Protein AF-S8DX26-F1 (afdb_monomer)

Organism: NCBI:txid192259

Foldseek 3Di:
DQQDDADFLFDCQVVADPLQFDADPPPRGGPDGHQPCRRPVDCQQQCDDQSVDLVNNDDDPQLVSVCVRGVLDHSGDNDDCSVDDDDDPDDDDDDDND

Secondary structure (DSSP, 8-state):
---------S-TTTT--GGGEEE-TTT--EEEE--HHHHH--HHHHT-GGG-STTTS---HHHHHHHHH-TTS--STT--GGG----SS------S--

Solvent-accessible surface area (back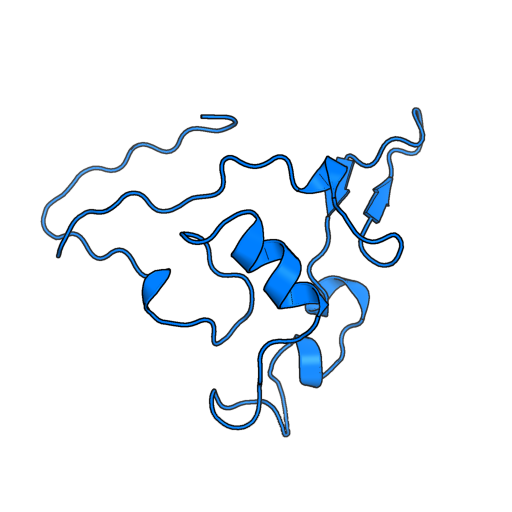bone atoms only — not comparable to full-atom values): 6003 Å² total; per-residue (Å²): 90,82,61,53,85,66,50,66,77,56,70,56,44,85,72,40,55,78,88,27,50,39,61,40,91,87,77,64,43,59,76,38,54,50,52,62,27,80,59,64,72,38,43,69,54,56,37,34,79,89,16,60,43,64,86,56,27,62,89,46,79,63,31,48,52,46,28,71,59,16,64,34,31,77,42,50,93,64,50,66,70,79,32,61,62,45,64,62,97,77,87,89,85,88,71,81,90,107

Radius of gyration: 15.31 Å; Cα contacts (8 Å, |Δi|>4): 133; chains: 1; bounding box: 35×26×42 Å

Nearest PDB structures (foldseek):
  3zs3-assembly1_A  TM=9.772E-01  e=5.977E-10  Malus domestica
  2ahn-assembly1_A  TM=9.778E-01  e=4.230E-09  Prunus avium
  3x3s-assembly1_A  TM=8.532E-01  e=7.615E-07  Thaumatococcus daniellii
  4bct-assembly1_A  TM=8.766E-01  e=9.127E-06  Actinidia deliciosa
  1z3q-assembly1_A  TM=8.556E-01  e=8.466E-06  Musa acuminata

Sequence (98 aa):
GKCRSAGCVSDLNAMCPVGLQVRSRETNRVVACRSACSAFNSPRYCCTGPYATPQSCRPTAYSRIFKAACPRAYSYAYDDPTSIATCTNASYLLTFCP

pLDDT: mean 93.22, std 5.51, range [68.31, 97.75]

Mean predicted aligned error: 3.75 Å

InterPro domains:
  IPR001938 Thaumatin family [PF00314] (3-98)
  IPR001938 Thaumatin family [PIRSF002703] (1-98)
  IPR001938 Thaumatin family [PS51367] (1-98)
  IPR001938 Thaumatin family [PTHR31048] (2-98)
  IPR001938 Thaumatin family [SM00205] (1-98)
  IPR037176 Osmotin/thaumatin-like superfamily [G3DSA:2.60.110.10] (1-98)
  IPR037176 Osmotin/thaumatin-like superfamily [SSF49870] (1-98)

Structure (mmCIF, N/CA/C/O backbone):
data_AF-S8DX26-F1
#
_entry.id   AF-S8DX26-F1
#
loop_
_atom_site.group_PDB
_atom_site.id
_atom_site.type_symbol
_atom_site.label_atom_id
_atom_site.label_alt_id
_atom_site.label_comp_id
_atom_site.label_asym_id
_atom_site.label_entity_id
_atom_site.label_seq_id
_atom_site.pdbx_PDB_ins_code
_atom_site.Cartn_x
_atom_site.Cartn_y
_atom_site.Cartn_z
_atom_site.occupancy
_atom_site.B_iso_or_equiv
_atom_site.auth_seq_id
_atom_site.auth_comp_id
_atom_site.auth_asym_id
_atom_site.auth_atom_id
_atom_site.pdbx_PDB_model_num
ATOM 1 N N . GLY A 1 1 ? 4.537 3.298 -22.943 1.00 79.81 1 GLY A N 1
ATOM 2 C CA . GLY A 1 1 ? 4.041 2.295 -21.968 1.00 79.81 1 GLY A CA 1
ATOM 3 C C . GLY A 1 1 ? 2.595 1.922 -22.271 1.00 79.81 1 GLY A C 1
ATOM 4 O O . GLY A 1 1 ? 2.060 2.435 -23.242 1.00 79.81 1 GLY A O 1
ATOM 5 N N . LYS A 1 2 ? 1.958 1.039 -21.484 1.00 84.06 2 LYS A N 1
ATOM 6 C CA . LYS A 1 2 ? 0.564 0.579 -21.717 1.00 84.06 2 LYS A CA 1
ATOM 7 C C . LYS A 1 2 ? -0.520 1.539 -21.197 1.00 84.06 2 LYS A C 1
ATOM 9 O O . LYS A 1 2 ? -1.694 1.253 -21.395 1.00 84.06 2 LYS A O 1
ATOM 14 N N . CYS A 1 3 ? -0.143 2.618 -20.501 1.00 89.06 3 CYS A N 1
ATOM 15 C CA . CYS A 1 3 ? -1.038 3.699 -20.058 1.00 89.06 3 CYS A CA 1
ATOM 16 C C . CYS A 1 3 ? -2.300 3.224 -19.314 1.00 89.06 3 CYS A C 1
ATOM 18 O O . CYS A 1 3 ? -3.375 3.804 -19.431 1.00 89.06 3 CYS A O 1
ATOM 20 N N . ARG A 1 4 ? -2.176 2.142 -18.538 1.00 89.00 4 ARG A N 1
ATOM 21 C CA . ARG A 1 4 ? -3.258 1.653 -17.679 1.00 89.00 4 ARG A CA 1
ATOM 22 C C . ARG A 1 4 ? -3.468 2.646 -16.536 1.00 89.00 4 ARG A C 1
ATOM 24 O O . ARG A 1 4 ? -2.496 3.136 -15.980 1.00 89.00 4 ARG A O 1
ATOM 31 N N . SER A 1 5 ? -4.710 2.886 -16.123 1.00 88.50 5 SER A N 1
ATOM 32 C CA . SER A 1 5 ? -4.961 3.599 -14.863 1.00 88.50 5 SER A CA 1
ATOM 33 C 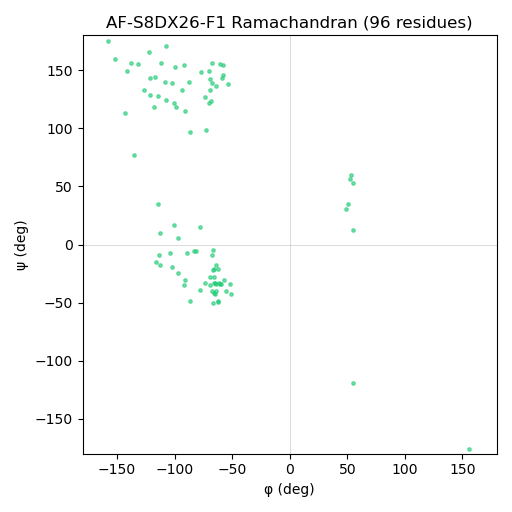C . SER A 1 5 ? -4.328 2.879 -13.656 1.00 88.50 5 SER A C 1
ATOM 35 O O . SER A 1 5 ? -4.237 1.648 -13.607 1.00 88.50 5 SER A O 1
ATOM 37 N N . ALA A 1 6 ? -3.867 3.647 -12.683 1.00 89.88 6 ALA A N 1
ATOM 38 C CA . ALA A 1 6 ? -3.435 3.149 -11.385 1.00 89.88 6 ALA A CA 1
ATOM 39 C C . ALA A 1 6 ? -4.359 3.761 -10.336 1.00 89.88 6 ALA A C 1
ATOM 41 O O . ALA A 1 6 ? -4.809 4.894 -10.503 1.00 89.88 6 ALA A O 1
ATOM 42 N N . GLY A 1 7 ? -4.680 3.009 -9.288 1.00 89.69 7 GLY A N 1
ATOM 43 C CA . GLY A 1 7 ? -5.574 3.514 -8.256 1.00 89.69 7 GLY A CA 1
ATOM 44 C C . GLY A 1 7 ? -6.300 2.435 -7.474 1.00 89.69 7 GLY A C 1
ATOM 45 O O . GLY A 1 7 ? -6.073 1.234 -7.644 1.00 89.69 7 GLY A O 1
ATOM 46 N N . CYS A 1 8 ? -7.175 2.914 -6.599 1.00 93.00 8 CYS A N 1
ATOM 47 C CA . CYS A 1 8 ? -7.907 2.144 -5.611 1.00 93.00 8 CYS A CA 1
ATOM 48 C C . CYS A 1 8 ? -9.312 2.744 -5.501 1.00 93.00 8 CYS A C 1
ATOM 50 O O . CYS A 1 8 ? -9.447 3.898 -5.109 1.00 93.00 8 CYS A O 1
ATOM 52 N N . VAL A 1 9 ? -10.325 1.987 -5.925 1.00 93.25 9 VAL A N 1
ATOM 53 C CA . VAL A 1 9 ? -11.738 2.422 -5.925 1.00 93.25 9 VAL A CA 1
ATOM 54 C C . VAL A 1 9 ? -12.471 1.898 -4.686 1.00 93.25 9 VAL A C 1
ATOM 56 O O . VAL A 1 9 ? -13.451 2.475 -4.235 1.00 93.25 9 VAL A O 1
ATOM 59 N N . SER A 1 10 ? -11.979 0.800 -4.111 1.00 93.69 10 SER A N 1
ATOM 60 C CA . SER A 1 10 ? -12.574 0.159 -2.942 1.00 93.69 10 SER A CA 1
ATOM 61 C C . SER A 1 10 ? -12.444 1.025 -1.690 1.00 93.69 10 SER A C 1
ATOM 63 O O . SER A 1 10 ? -11.372 1.567 -1.412 1.00 93.69 10 SER A O 1
ATOM 65 N N . ASP A 1 11 ? -13.502 1.073 -0.880 1.00 94.94 11 ASP A N 1
ATOM 66 C CA . ASP A 1 11 ? -13.443 1.675 0.451 1.00 94.94 11 ASP A CA 1
ATOM 67 C C . ASP A 1 11 ? -12.658 0.770 1.416 1.00 94.94 11 ASP A C 1
ATOM 69 O O . ASP A 1 11 ? -13.171 -0.198 1.986 1.00 94.94 11 ASP A O 1
ATOM 73 N N . LEU A 1 12 ? -11.382 1.101 1.606 1.00 95.19 12 LEU A N 1
ATOM 74 C CA . LEU A 1 12 ? -10.491 0.385 2.516 1.00 95.19 12 LEU A CA 1
ATOM 75 C C . LEU A 1 12 ? -10.895 0.534 3.989 1.00 95.19 12 LEU A C 1
ATOM 77 O O . LEU A 1 12 ? -10.517 -0.314 4.800 1.00 95.19 12 LEU A O 1
ATOM 81 N N . ASN A 1 13 ? -11.660 1.568 4.358 1.00 95.81 13 ASN A N 1
ATOM 82 C CA . ASN A 1 13 ? -12.077 1.777 5.745 1.00 95.81 13 ASN A CA 1
ATOM 83 C C . ASN A 1 13 ? -13.082 0.710 6.192 1.00 95.81 13 ASN A C 1
ATOM 85 O O . ASN A 1 13 ? -13.013 0.254 7.335 1.00 95.81 13 ASN A O 1
ATOM 89 N N . ALA A 1 14 ? -13.953 0.259 5.284 1.00 94.12 14 ALA A N 1
ATOM 90 C CA . ALA A 1 14 ? -14.966 -0.761 5.556 1.00 94.12 14 ALA A CA 1
ATOM 91 C C . ALA A 1 14 ? -14.373 -2.147 5.874 1.00 94.12 14 ALA A C 1
ATOM 93 O O . ALA A 1 14 ? -14.969 -2.920 6.621 1.00 94.12 14 ALA A O 1
ATOM 94 N N . MET A 1 15 ? -13.188 -2.457 5.342 1.00 93.12 15 MET A N 1
ATOM 95 C CA . MET A 1 15 ? -12.505 -3.749 5.523 1.00 93.12 15 MET A CA 1
ATOM 96 C C . MET A 1 15 ? -11.212 -3.653 6.340 1.00 93.12 15 MET A C 1
ATOM 98 O O . MET A 1 15 ? -10.433 -4.606 6.402 1.00 93.12 15 MET A O 1
ATOM 102 N N . CYS A 1 16 ? -10.961 -2.501 6.962 1.00 96.50 16 CYS A N 1
ATOM 103 C CA . CYS A 1 16 ? -9.722 -2.258 7.678 1.00 96.50 16 CYS A CA 1
ATOM 104 C C . CYS A 1 16 ? -9.622 -3.138 8.939 1.00 96.50 16 CYS A C 1
ATOM 106 O O . CYS A 1 16 ? -10.487 -3.040 9.816 1.00 96.50 16 CYS A O 1
ATOM 108 N N . PRO A 1 17 ? -8.563 -3.952 9.104 1.00 96.00 17 PRO A N 1
ATOM 109 C CA . PRO A 1 17 ? -8.334 -4.713 10.331 1.00 96.00 17 PRO A CA 1
ATOM 110 C C . PRO A 1 17 ? -8.218 -3.805 11.556 1.00 96.00 17 PRO A C 1
ATOM 112 O O . PRO A 1 17 ? -7.599 -2.748 11.478 1.00 96.00 17 PRO A O 1
ATOM 115 N N . VAL A 1 18 ? -8.734 -4.244 12.710 1.00 95.19 18 VAL A N 1
ATOM 116 C CA . VAL A 1 18 ? -8.791 -3.435 13.948 1.00 95.19 18 VAL A CA 1
ATOM 117 C C . VAL A 1 18 ? -7.441 -2.813 14.319 1.00 95.19 18 VAL A C 1
ATOM 119 O O . VAL A 1 18 ? -7.386 -1.627 14.626 1.00 95.19 18 VAL A O 1
ATOM 122 N N . GLY A 1 19 ? -6.341 -3.565 14.211 1.00 94.25 19 GLY A N 1
ATOM 123 C CA . GLY A 1 19 ? -4.992 -3.065 14.518 1.00 94.25 19 GLY A CA 1
ATOM 124 C C . GLY A 1 19 ? -4.454 -1.985 13.567 1.00 94.25 19 GLY A C 1
ATOM 125 O O . GLY A 1 19 ? -3.405 -1.410 13.839 1.00 94.25 19 GLY A O 1
ATOM 126 N N . LEU A 1 20 ? -5.146 -1.709 12.457 1.00 97.56 20 LEU A N 1
ATOM 127 C CA . LEU A 1 20 ? -4.762 -0.727 11.439 1.00 97.56 20 LEU A CA 1
ATOM 128 C C . LEU A 1 20 ? -5.723 0.468 11.361 1.00 97.56 20 LEU A C 1
ATOM 130 O O . LEU A 1 20 ? -5.440 1.440 10.659 1.00 97.56 20 LEU A O 1
ATOM 134 N N . GLN A 1 21 ? -6.858 0.411 12.057 1.00 97.75 21 GLN A N 1
ATOM 135 C CA . GLN A 1 21 ? -7.895 1.433 11.967 1.00 97.75 21 GLN A CA 1
ATOM 136 C C . GLN A 1 21 ? -7.441 2.755 12.589 1.00 97.75 21 GLN A C 1
ATOM 138 O O . GLN A 1 21 ? -6.969 2.807 13.724 1.00 97.75 21 GLN A O 1
ATOM 143 N N . VAL A 1 22 ? -7.676 3.847 11.868 1.00 97.69 22 VAL A N 1
ATOM 144 C CA . VAL A 1 22 ? -7.670 5.201 12.423 1.00 97.69 22 VAL A CA 1
ATOM 145 C C . VAL A 1 22 ? -9.119 5.604 12.638 1.00 97.69 22 VAL A C 1
ATOM 147 O O . VAL A 1 22 ? -9.907 5.599 11.691 1.00 97.69 22 VAL A O 1
ATOM 150 N N . ARG A 1 23 ? -9.483 5.940 13.877 1.00 97.12 23 ARG A N 1
ATOM 151 C CA . ARG A 1 23 ? -10.859 6.291 14.243 1.00 97.12 23 ARG A CA 1
ATOM 152 C C . ARG A 1 23 ? -11.006 7.778 14.535 1.00 97.12 23 ARG A C 1
ATOM 154 O O . ARG A 1 23 ? -10.141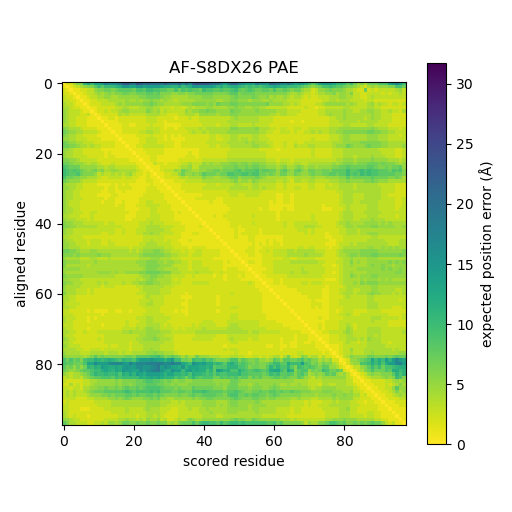 8.381 15.168 1.00 97.12 23 ARG A O 1
ATOM 161 N N . SER A 1 24 ? -12.115 8.351 14.075 1.00 96.62 24 SER A N 1
ATOM 162 C CA . SER A 1 24 ? -12.530 9.707 14.441 1.00 96.62 24 SER A CA 1
ATOM 163 C C . SER A 1 24 ? -12.826 9.771 15.938 1.00 96.62 24 SER A C 1
ATOM 165 O O . SER A 1 24 ? -13.493 8.888 16.474 1.00 96.62 24 SER A O 1
ATOM 167 N N . ARG A 1 25 ? -12.368 10.835 16.605 1.0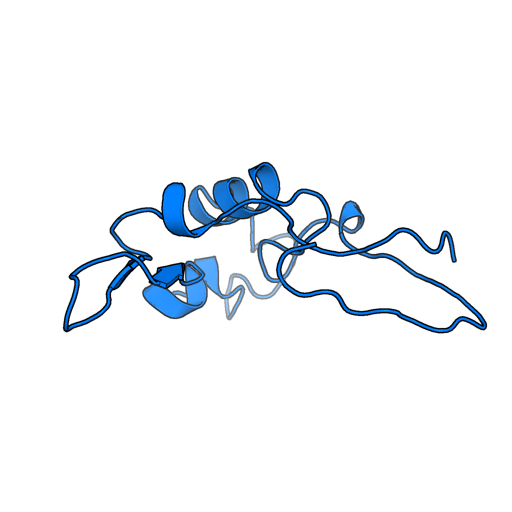0 95.31 25 ARG A N 1
ATOM 168 C CA . ARG A 1 25 ? -12.652 11.066 18.029 1.00 95.31 25 ARG A CA 1
ATOM 169 C C . ARG A 1 25 ? -14.122 11.400 18.290 1.00 95.31 25 ARG A C 1
ATOM 171 O O . ARG A 1 25 ? -14.617 11.108 19.367 1.00 95.31 25 ARG A O 1
ATOM 178 N N . GLU A 1 26 ? -14.804 11.987 17.311 1.00 96.31 26 GLU A N 1
ATOM 179 C CA . GLU A 1 26 ? -16.181 12.474 17.451 1.00 96.31 26 GLU A CA 1
ATOM 180 C C . GLU A 1 26 ? -17.208 11.375 17.178 1.00 96.31 26 GLU A C 1
ATOM 182 O O . GLU A 1 26 ? -18.138 11.170 17.949 1.00 96.31 26 GLU A O 1
ATOM 187 N N . THR A 1 27 ? -17.038 10.645 16.072 1.00 95.44 27 THR 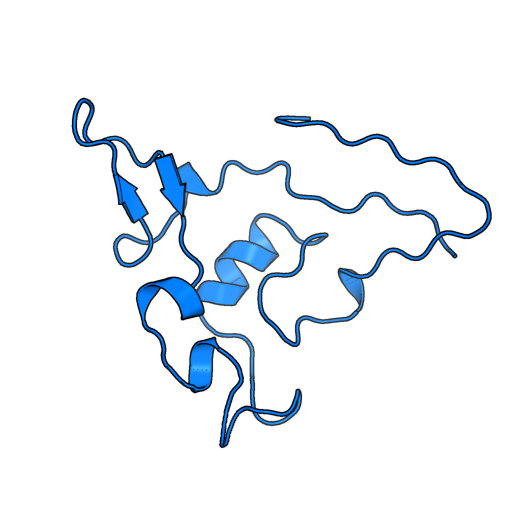A N 1
ATOM 188 C CA . THR A 1 27 ? -18.033 9.662 15.601 1.00 95.44 27 THR A CA 1
ATOM 189 C C . THR A 1 27 ? -17.637 8.218 15.885 1.00 95.44 27 THR A C 1
ATOM 191 O O . THR A 1 27 ? -18.407 7.301 15.601 1.00 95.44 27 THR A O 1
ATOM 194 N N . ASN A 1 28 ? -16.411 7.993 16.374 1.00 93.94 28 ASN A N 1
ATOM 195 C CA . ASN A 1 28 ? -15.785 6.678 16.524 1.00 93.94 28 ASN A CA 1
ATOM 196 C C . ASN A 1 28 ? -15.737 5.841 15.224 1.00 93.94 28 ASN A C 1
ATOM 198 O O . ASN A 1 28 ? -15.439 4.645 15.258 1.00 93.94 28 ASN A O 1
ATOM 202 N N . ARG A 1 29 ? -16.015 6.440 14.057 1.00 96.50 29 ARG A N 1
ATOM 203 C CA . ARG A 1 29 ? -15.960 5.766 12.751 1.00 96.50 29 ARG A CA 1
ATOM 204 C C . ARG A 1 29 ? -14.519 5.611 12.282 1.00 96.50 29 ARG A C 1
ATOM 206 O O . ARG A 1 29 ? -13.675 6.456 12.579 1.00 96.50 29 ARG A O 1
ATOM 213 N N . VAL A 1 30 ? -14.246 4.543 11.533 1.00 97.44 30 VAL A N 1
ATOM 214 C CA . VAL A 1 30 ? -12.960 4.361 10.846 1.00 97.44 30 VAL A CA 1
ATOM 215 C C . VAL A 1 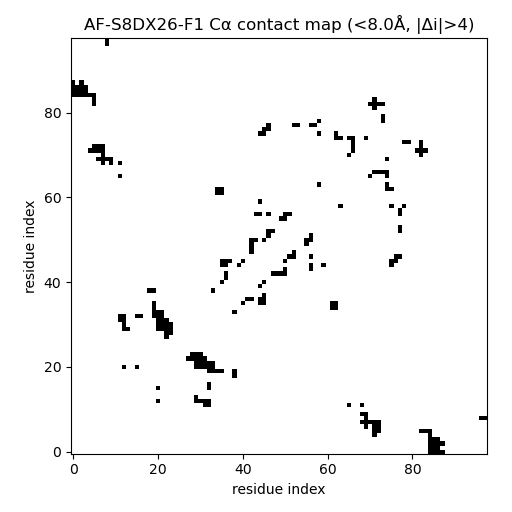30 ? -12.885 5.375 9.707 1.00 97.44 30 VAL A C 1
ATOM 217 O O . VAL A 1 30 ? -13.761 5.395 8.849 1.00 97.44 30 VAL A O 1
ATOM 220 N N . VAL A 1 31 ? -11.864 6.227 9.724 1.00 97.12 31 VAL A N 1
ATOM 221 C CA . VAL A 1 31 ? -11.661 7.301 8.734 1.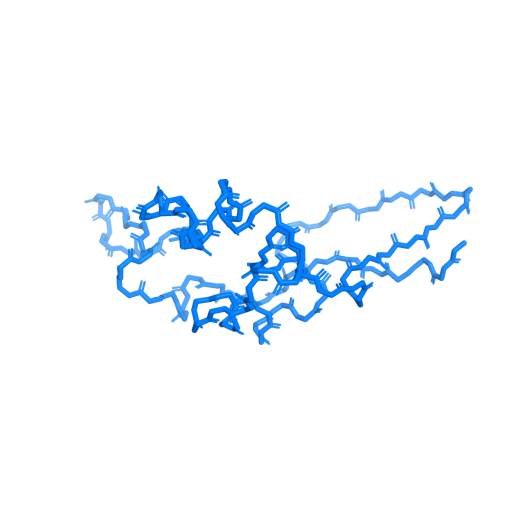00 97.12 31 VAL A CA 1
ATOM 222 C C . VAL A 1 31 ? -10.431 7.079 7.857 1.00 97.12 31 VAL A C 1
ATOM 224 O O . VAL A 1 31 ? -10.318 7.684 6.796 1.00 97.12 31 VAL A O 1
ATOM 227 N N . ALA A 1 32 ? -9.516 6.209 8.284 1.00 96.50 32 ALA A N 1
ATOM 228 C CA . ALA A 1 32 ? -8.390 5.759 7.479 1.00 96.50 32 ALA A CA 1
ATOM 229 C C . ALA A 1 32 ? -7.954 4.351 7.907 1.00 96.50 32 ALA A C 1
ATOM 231 O O . ALA A 1 32 ? -8.190 3.928 9.045 1.00 96.50 32 ALA A O 1
ATOM 232 N N . CYS A 1 33 ? -7.242 3.662 7.017 1.00 97.56 33 CYS A N 1
ATOM 233 C CA . CYS A 1 33 ? -6.585 2.395 7.306 1.00 97.56 33 CYS A CA 1
ATOM 234 C C . CYS A 1 33 ? -5.069 2.530 7.137 1.00 97.56 33 CYS A C 1
ATOM 236 O O . CYS A 1 33 ? -4.581 2.828 6.047 1.00 97.56 33 CYS A O 1
ATOM 238 N N . ARG A 1 34 ? -4.310 2.325 8.218 1.00 97.75 34 ARG A N 1
ATOM 239 C CA . ARG A 1 34 ? -2.843 2.352 8.182 1.00 97.75 34 ARG A CA 1
ATOM 240 C C . ARG A 1 34 ? -2.301 1.144 7.433 1.00 97.75 34 ARG A C 1
ATOM 242 O O . ARG A 1 34 ? -2.839 0.047 7.523 1.00 97.75 34 ARG A O 1
ATOM 249 N N . SER A 1 35 ? -1.158 1.315 6.778 1.00 97.00 35 SER A N 1
ATOM 250 C CA . SER A 1 35 ? -0.357 0.163 6.370 1.00 97.00 35 SER A CA 1
ATOM 251 C C . SER A 1 35 ? 0.209 -0.552 7.603 1.00 97.00 35 SER A C 1
ATOM 253 O O . SER A 1 35 ? 0.412 0.057 8.657 1.00 97.00 35 SER A O 1
ATOM 255 N N . ALA A 1 36 ? 0.539 -1.838 7.469 1.00 97.19 36 ALA A N 1
ATOM 256 C CA . ALA A 1 36 ? 1.176 -2.586 8.554 1.00 97.19 36 ALA A CA 1
ATOM 257 C C . ALA A 1 36 ? 2.525 -1.977 8.979 1.00 97.19 36 ALA A C 1
ATOM 259 O O . ALA A 1 36 ? 2.859 -1.984 10.161 1.00 97.19 36 ALA A O 1
ATOM 260 N N . CYS A 1 37 ? 3.281 -1.399 8.039 1.00 97.69 37 CYS A N 1
ATOM 261 C CA . CYS A 1 37 ? 4.507 -0.678 8.374 1.00 97.69 37 CYS A CA 1
ATOM 262 C C . CYS A 1 37 ? 4.209 0.538 9.261 1.00 97.69 37 CYS A C 1
ATOM 264 O O . CYS A 1 37 ? 4.807 0.677 10.320 1.00 97.69 37 CYS A O 1
ATOM 266 N N . SER A 1 38 ? 3.230 1.369 8.886 1.00 97.25 38 SER A N 1
ATOM 267 C CA . SER A 1 38 ? 2.859 2.553 9.672 1.00 97.25 38 SER A CA 1
ATOM 268 C C . SER A 1 38 ? 2.287 2.203 11.050 1.00 97.25 38 SER A C 1
ATOM 270 O O . SER A 1 38 ? 2.488 2.955 12.000 1.00 97.25 38 SER A O 1
ATOM 272 N N . ALA A 1 39 ? 1.580 1.077 11.175 1.00 97.38 39 ALA A N 1
ATOM 273 C CA . ALA A 1 39 ? 0.996 0.652 12.443 1.00 97.38 39 ALA A CA 1
ATOM 274 C C . ALA A 1 39 ? 2.012 0.014 13.402 1.00 97.38 39 ALA A C 1
ATOM 276 O O . ALA A 1 39 ? 1.939 0.255 14.603 1.00 97.38 39 ALA A O 1
ATOM 277 N N . PHE A 1 40 ? 2.944 -0.796 12.888 1.00 96.44 40 PHE A N 1
ATOM 278 C CA . PHE A 1 40 ? 3.793 -1.649 13.729 1.00 96.44 40 PHE A CA 1
ATOM 279 C C . PHE A 1 40 ? 5.285 -1.313 13.675 1.00 96.44 40 PHE A C 1
ATOM 281 O O . PHE A 1 40 ? 6.039 -1.822 14.498 1.00 96.44 40 PHE A O 1
ATOM 288 N N . ASN A 1 41 ? 5.729 -0.523 12.694 1.00 96.56 41 ASN A N 1
ATOM 289 C CA . ASN A 1 41 ? 7.127 -0.132 12.482 1.00 96.56 41 ASN A CA 1
ATOM 290 C C . ASN A 1 41 ? 8.132 -1.308 12.507 1.00 96.56 41 ASN A C 1
ATOM 292 O O . ASN A 1 41 ? 9.282 -1.171 12.919 1.00 96.56 41 ASN A O 1
ATOM 296 N N . SER A 1 42 ? 7.687 -2.500 12.099 1.00 96.50 42 SER A N 1
ATOM 297 C CA . SER A 1 42 ? 8.513 -3.709 12.096 1.00 96.50 42 SER A CA 1
ATOM 298 C C . SER A 1 42 ? 9.291 -3.829 10.783 1.00 96.50 42 SER A C 1
ATOM 300 O O . SER A 1 42 ? 8.684 -3.650 9.719 1.00 96.50 42 SER A O 1
ATOM 302 N N . PRO A 1 43 ? 10.570 -4.257 10.811 1.00 96.62 43 PRO A N 1
ATOM 303 C CA . PRO A 1 43 ? 11.360 -4.489 9.602 1.00 96.62 43 PRO A CA 1
ATOM 304 C C . PRO A 1 43 ? 10.671 -5.392 8.576 1.00 96.62 43 PRO A C 1
ATOM 306 O O . PRO A 1 43 ? 10.768 -5.152 7.376 1.00 96.62 43 PRO A O 1
ATOM 309 N N . ARG A 1 44 ? 9.895 -6.383 9.039 1.00 95.94 44 ARG A N 1
ATOM 310 C CA . ARG A 1 44 ? 9.146 -7.305 8.173 1.00 95.94 44 ARG A CA 1
ATOM 311 C C . ARG A 1 44 ? 8.030 -6.622 7.378 1.00 95.94 44 ARG A C 1
ATOM 313 O O . ARG A 1 44 ? 7.729 -7.057 6.273 1.00 95.94 44 ARG A O 1
ATOM 320 N N . TYR A 1 45 ? 7.392 -5.591 7.933 1.00 96.81 45 TYR A N 1
ATOM 321 C CA . TYR A 1 45 ? 6.318 -4.860 7.250 1.00 96.81 45 TYR A CA 1
ATOM 322 C C . TYR A 1 45 ? 6.837 -3.668 6.453 1.00 96.81 45 TYR A C 1
ATOM 324 O O . TYR A 1 45 ? 6.233 -3.301 5.449 1.00 96.81 45 TYR A O 1
ATOM 332 N N . CYS A 1 46 ? 7.933 -3.067 6.909 1.00 97.25 46 CYS A N 1
ATOM 333 C CA . CYS A 1 46 ? 8.554 -1.914 6.266 1.00 97.25 46 CYS A CA 1
ATOM 334 C C . CYS A 1 46 ? 9.597 -2.296 5.211 1.00 97.25 46 CYS A C 1
ATOM 336 O O . CYS A 1 46 ? 10.083 -1.419 4.508 1.00 97.25 46 CYS A O 1
ATOM 338 N N . CYS A 1 47 ? 9.926 -3.585 5.095 1.00 97.25 47 CYS A N 1
ATOM 339 C CA . CYS A 1 47 ? 10.958 -4.096 4.202 1.00 97.25 47 CYS A CA 1
ATOM 340 C C . CYS A 1 47 ? 12.321 -3.425 4.427 1.00 97.25 47 CYS A C 1
ATOM 342 O O . CYS A 1 47 ? 12.938 -2.895 3.509 1.00 97.25 47 CYS A O 1
ATOM 344 N N . THR A 1 48 ? 12.782 -3.429 5.678 1.00 97.44 48 THR A N 1
ATOM 345 C CA . THR A 1 48 ? 14.068 -2.839 6.080 1.00 97.44 48 THR A CA 1
ATOM 346 C C . THR A 1 48 ? 14.973 -3.874 6.747 1.00 97.44 48 THR A C 1
ATOM 348 O O . THR A 1 48 ? 14.536 -4.971 7.111 1.00 97.44 48 THR A O 1
ATOM 351 N N . GLY A 1 49 ? 16.261 -3.544 6.896 1.00 96.56 49 GLY A N 1
ATOM 352 C CA . GLY A 1 49 ? 17.261 -4.420 7.512 1.00 96.56 49 GLY A CA 1
ATOM 353 C C . GLY A 1 49 ? 17.314 -5.797 6.833 1.00 96.56 49 GLY A C 1
ATOM 354 O O . GLY A 1 49 ? 17.548 -5.856 5.626 1.00 96.56 49 GLY A O 1
ATOM 355 N N . PRO A 1 50 ? 17.048 -6.910 7.547 1.00 96.31 50 PRO A N 1
ATOM 356 C CA . PRO A 1 50 ? 17.069 -8.248 6.946 1.00 96.31 50 PRO A CA 1
ATOM 357 C C . PRO A 1 50 ? 15.993 -8.448 5.863 1.00 96.31 50 PRO A C 1
ATOM 359 O O . PRO A 1 50 ? 16.109 -9.349 5.035 1.00 96.31 50 PRO A O 1
ATOM 362 N N . TYR A 1 51 ? 14.968 -7.591 5.827 1.00 96.75 51 TYR A N 1
ATOM 363 C CA . TYR A 1 51 ? 13.890 -7.599 4.838 1.00 96.75 51 TYR A CA 1
ATOM 364 C C . TYR A 1 51 ? 14.089 -6.542 3.734 1.00 96.75 51 TYR A C 1
ATOM 366 O O . TYR A 1 51 ? 13.139 -6.198 3.045 1.00 96.75 51 TYR A O 1
ATOM 374 N N . ALA A 1 52 ? 15.295 -5.993 3.559 1.00 95.50 52 ALA A N 1
ATOM 375 C CA . ALA A 1 52 ? 15.567 -4.915 2.597 1.00 95.50 52 ALA A CA 1
ATOM 376 C C . ALA A 1 52 ? 15.682 -5.364 1.126 1.00 95.50 52 ALA A C 1
ATOM 378 O O . ALA A 1 52 ? 16.210 -4.628 0.296 1.00 95.50 52 ALA A O 1
ATOM 379 N N . THR A 1 53 ? 15.234 -6.573 0.781 1.00 94.31 53 THR A N 1
ATOM 380 C CA . THR A 1 53 ? 15.203 -7.045 -0.608 1.00 94.31 53 THR A CA 1
ATOM 381 C C . THR A 1 53 ? 13.839 -7.647 -0.946 1.00 94.31 53 THR A C 1
ATOM 383 O O . THR A 1 53 ? 13.149 -8.149 -0.053 1.00 94.31 53 THR A O 1
ATOM 386 N N . PRO A 1 54 ? 13.432 -7.666 -2.229 1.00 91.94 54 PRO A N 1
ATOM 387 C CA . PRO A 1 54 ? 12.196 -8.330 -2.652 1.00 91.94 54 PRO A CA 1
ATOM 388 C C . PRO A 1 54 ? 12.145 -9.821 -2.281 1.00 91.94 54 PRO A C 1
ATOM 390 O O . PRO A 1 54 ? 11.077 -10.387 -2.049 1.00 91.94 54 PRO A O 1
ATOM 393 N N . GLN A 1 55 ? 13.305 -10.482 -2.227 1.00 93.44 55 GLN A N 1
ATOM 394 C CA . GLN A 1 55 ? 13.414 -11.898 -1.893 1.00 93.44 55 GLN A CA 1
ATOM 395 C C . GLN A 1 55 ? 13.190 -12.154 -0.401 1.00 93.44 55 GLN A C 1
ATOM 397 O O . GLN A 1 55 ? 12.646 -13.208 -0.052 1.00 93.44 55 GLN A O 1
ATOM 402 N N . SER A 1 56 ? 13.594 -11.225 0.469 1.00 95.00 56 SER A N 1
ATOM 403 C CA . SER A 1 56 ? 13.408 -11.361 1.913 1.00 95.00 56 SER A CA 1
ATOM 404 C C . SER A 1 56 ? 12.097 -10.741 2.403 1.00 95.00 56 SER A C 1
ATOM 406 O O . SER A 1 56 ? 11.449 -11.332 3.267 1.00 95.00 56 SER A O 1
ATOM 408 N N . CYS A 1 57 ? 11.620 -9.634 1.822 1.00 96.12 57 CYS A N 1
ATOM 409 C CA . CYS A 1 57 ? 10.324 -9.048 2.174 1.00 96.12 57 CYS A CA 1
ATOM 410 C C . CYS A 1 57 ? 9.169 -9.664 1.379 1.00 96.12 57 CYS A C 1
ATOM 412 O O . CYS A 1 57 ? 8.861 -9.272 0.252 1.00 96.12 57 CYS A O 1
ATOM 414 N N . ARG A 1 58 ? 8.495 -10.639 1.986 1.00 94.62 58 ARG A N 1
ATOM 415 C CA . ARG A 1 58 ? 7.358 -11.328 1.365 1.00 94.62 58 ARG A CA 1
ATOM 416 C C . ARG A 1 58 ? 6.018 -10.672 1.712 1.00 94.62 58 ARG A C 1
ATOM 418 O O . ARG A 1 58 ? 5.888 -10.105 2.799 1.00 94.62 58 ARG A O 1
ATOM 425 N N . PRO A 1 59 ? 4.990 -10.825 0.850 1.00 94.94 59 PRO A N 1
ATOM 426 C CA . PRO A 1 59 ? 3.638 -10.384 1.162 1.00 94.94 59 PRO A CA 1
ATOM 427 C C . PRO A 1 59 ? 3.142 -10.954 2.495 1.00 94.94 59 PRO A C 1
ATOM 429 O O . PRO A 1 59 ? 3.322 -12.138 2.808 1.00 94.94 59 PRO A O 1
ATOM 432 N N . THR A 1 60 ? 2.469 -10.112 3.271 1.00 95.62 60 THR A N 1
ATOM 433 C CA . THR A 1 60 ? 1.924 -10.453 4.589 1.00 95.62 60 THR A CA 1
ATOM 434 C C . THR A 1 60 ? 0.405 -10.573 4.526 1.00 95.62 60 THR A C 1
ATOM 436 O O . THR A 1 60 ? -0.210 -10.251 3.512 1.00 95.62 60 THR A O 1
ATOM 439 N N . ALA A 1 61 ? -0.229 -11.060 5.598 1.00 95.62 61 ALA A N 1
ATOM 440 C CA . ALA A 1 61 ? -1.692 -11.071 5.675 1.00 95.62 61 ALA A CA 1
ATOM 441 C C . ALA A 1 61 ? -2.268 -9.659 5.463 1.00 95.62 61 ALA A C 1
ATOM 443 O O . ALA A 1 61 ? -3.222 -9.495 4.714 1.00 95.62 61 ALA A O 1
ATOM 444 N N . TYR A 1 62 ? -1.617 -8.634 6.025 1.00 95.94 62 TYR A N 1
ATOM 445 C CA . TYR A 1 62 ? -2.031 -7.245 5.859 1.00 95.94 62 TYR A CA 1
ATOM 446 C C . TYR A 1 62 ? -1.885 -6.743 4.423 1.00 95.94 62 TYR A C 1
ATOM 448 O O . TYR A 1 62 ? -2.849 -6.220 3.878 1.00 95.94 62 TYR A O 1
ATOM 456 N N . SER A 1 63 ? -0.726 -6.925 3.776 1.00 95.38 63 SER A N 1
ATOM 457 C CA . SER A 1 63 ? -0.547 -6.428 2.401 1.00 95.38 63 SER A CA 1
ATOM 458 C C . SER A 1 63 ? -1.491 -7.121 1.411 1.00 95.38 63 SER A C 1
ATOM 460 O O . SER A 1 63 ? -2.015 -6.475 0.508 1.00 95.38 63 SER A O 1
ATOM 462 N N . ARG A 1 64 ? -1.804 -8.408 1.620 1.00 95.25 64 ARG A N 1
ATOM 463 C CA . ARG A 1 64 ? -2.783 -9.129 0.789 1.00 95.25 64 ARG A CA 1
ATOM 464 C C . ARG A 1 64 ? -4.191 -8.531 0.857 1.00 95.25 64 ARG A C 1
ATOM 466 O O . ARG A 1 64 ? -4.867 -8.548 -0.163 1.00 95.25 64 ARG A O 1
ATOM 473 N N . ILE A 1 65 ? -4.612 -7.971 1.995 1.00 95.00 65 ILE A N 1
ATOM 474 C CA . ILE A 1 65 ? -5.913 -7.287 2.114 1.00 95.00 65 ILE A CA 1
ATOM 475 C C . ILE A 1 65 ? -5.954 -6.076 1.177 1.00 95.00 65 ILE A C 1
ATOM 477 O O . ILE A 1 65 ? -6.867 -5.957 0.363 1.00 95.00 65 ILE A O 1
ATOM 481 N N . PHE A 1 66 ? -4.925 -5.226 1.224 1.00 95.25 66 PHE A N 1
ATOM 482 C CA . PHE A 1 66 ? -4.838 -4.054 0.349 1.00 95.25 66 PHE A CA 1
ATOM 483 C C . PHE A 1 66 ? -4.731 -4.440 -1.131 1.00 95.25 66 PHE A C 1
ATOM 485 O O . PHE A 1 66 ? -5.383 -3.817 -1.965 1.00 95.25 66 PHE A O 1
ATOM 492 N N . LYS A 1 67 ? -3.968 -5.490 -1.467 1.00 94.62 67 LYS A N 1
ATOM 493 C CA . LYS A 1 67 ? -3.862 -5.976 -2.853 1.00 94.62 67 LYS A CA 1
ATOM 494 C C . LYS A 1 67 ? -5.188 -6.537 -3.367 1.00 94.62 67 LYS A C 1
ATOM 496 O O . LYS A 1 67 ? -5.545 -6.274 -4.508 1.00 94.62 67 LYS A O 1
ATOM 501 N N . ALA A 1 68 ? -5.919 -7.288 -2.544 1.00 93.56 68 ALA A N 1
ATOM 502 C CA . ALA A 1 68 ? -7.223 -7.829 -2.920 1.00 93.56 68 ALA A CA 1
ATOM 503 C C . ALA A 1 68 ? -8.248 -6.711 -3.154 1.00 93.56 68 ALA A C 1
ATOM 505 O O . ALA A 1 68 ? -8.980 -6.742 -4.139 1.00 93.56 68 ALA A O 1
ATOM 506 N N . ALA A 1 69 ? -8.256 -5.700 -2.283 1.00 93.56 69 ALA A N 1
ATOM 507 C CA . ALA A 1 69 ? -9.136 -4.547 -2.417 1.00 93.56 69 ALA A CA 1
ATOM 508 C C . ALA A 1 69 ? -8.777 -3.678 -3.629 1.00 93.56 69 ALA A C 1
ATOM 510 O O . ALA A 1 69 ? -9.664 -3.185 -4.326 1.00 93.56 69 ALA A O 1
ATOM 511 N N . CYS A 1 70 ? -7.479 -3.486 -3.875 1.00 93.44 70 CYS A N 1
ATOM 512 C CA . CYS A 1 70 ? -6.962 -2.585 -4.897 1.00 93.44 70 CYS A CA 1
ATOM 513 C C . CYS A 1 70 ? -5.827 -3.246 -5.698 1.00 93.44 70 CYS A C 1
ATOM 515 O O . CYS A 1 70 ? -4.658 -2.900 -5.526 1.00 93.44 70 CYS A O 1
ATOM 517 N N . PRO A 1 71 ? -6.156 -4.159 -6.638 1.00 91.69 71 PRO A N 1
ATOM 518 C CA . PRO A 1 71 ? -5.163 -4.952 -7.377 1.00 91.69 71 PRO A CA 1
ATOM 519 C C . PRO A 1 71 ? -4.206 -4.125 -8.241 1.00 91.69 71 PRO A C 1
ATOM 521 O O . PRO A 1 71 ? -3.127 -4.591 -8.599 1.00 91.69 71 PRO A O 1
ATOM 524 N N . ARG A 1 72 ? -4.618 -2.898 -8.584 1.00 89.44 72 ARG A N 1
ATOM 525 C CA . ARG A 1 72 ? -3.880 -1.938 -9.419 1.00 89.44 72 ARG A CA 1
ATOM 526 C C . ARG A 1 72 ? -3.101 -0.908 -8.599 1.00 89.44 72 ARG A C 1
ATOM 528 O O . ARG A 1 72 ? -2.564 0.036 -9.173 1.00 89.44 72 ARG A O 1
ATOM 535 N N . ALA A 1 73 ? -3.085 -1.056 -7.278 1.00 91.31 73 ALA A N 1
ATOM 536 C CA . ALA A 1 73 ? -2.323 -0.226 -6.364 1.00 91.31 73 ALA A CA 1
ATOM 537 C C . ALA A 1 73 ? -1.204 -1.051 -5.720 1.00 91.31 73 ALA A C 1
ATOM 539 O O . ALA A 1 73 ? -1.262 -2.279 -5.642 1.00 91.31 73 ALA A O 1
ATOM 540 N N . TYR A 1 74 ? -0.162 -0.363 -5.270 1.00 91.69 74 TYR A N 1
ATOM 541 C CA . TYR A 1 74 ? 0.890 -0.966 -4.462 1.00 91.69 74 TYR A CA 1
ATOM 542 C C . TYR A 1 74 ? 0.385 -1.222 -3.039 1.00 91.69 74 TYR A C 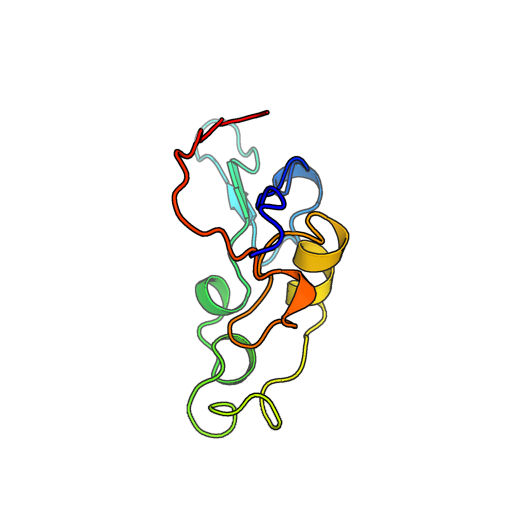1
ATOM 544 O O . TYR A 1 74 ? -0.112 -0.311 -2.379 1.00 91.69 74 TYR A O 1
ATOM 552 N N . SER A 1 75 ? 0.535 -2.455 -2.562 1.00 94.31 75 SER A N 1
ATOM 553 C CA . SER A 1 75 ? 0.088 -2.895 -1.234 1.00 94.31 75 SER A CA 1
ATOM 554 C C . SER A 1 75 ? 1.211 -3.000 -0.194 1.00 94.31 75 SER A C 1
ATOM 556 O O . SER A 1 75 ? 0.940 -3.015 1.009 1.00 94.31 75 SER A O 1
ATOM 558 N N . TYR A 1 76 ? 2.471 -3.080 -0.636 1.00 93.94 76 TYR A N 1
ATOM 559 C CA . TYR A 1 76 ? 3.680 -3.022 0.197 1.00 93.94 76 TYR A CA 1
ATOM 560 C C . TYR A 1 76 ? 4.902 -2.600 -0.639 1.00 93.94 76 TYR A C 1
ATOM 562 O O . TYR A 1 76 ? 4.797 -2.443 -1.852 1.00 93.94 76 TYR A O 1
ATOM 570 N N . ALA A 1 77 ? 6.063 -2.406 -0.003 1.00 93.69 77 ALA A N 1
ATOM 571 C CA . ALA A 1 77 ? 7.232 -1.785 -0.639 1.00 93.69 77 ALA A CA 1
ATOM 572 C C . ALA A 1 77 ? 7.778 -2.536 -1.870 1.00 93.69 77 ALA A C 1
ATOM 574 O O . ALA A 1 77 ? 8.232 -1.898 -2.813 1.00 93.69 77 ALA A O 1
ATOM 575 N N . TYR A 1 78 ? 7.713 -3.871 -1.881 1.00 92.25 78 TYR A N 1
ATOM 576 C CA . TYR A 1 78 ? 8.183 -4.701 -2.998 1.00 92.25 78 TYR A CA 1
ATOM 577 C C . TYR A 1 78 ? 7.041 -5.451 -3.686 1.00 92.25 78 TYR A C 1
ATOM 579 O O . TYR A 1 78 ? 7.222 -6.594 -4.103 1.00 92.25 78 TYR A O 1
ATOM 587 N N . ASP A 1 79 ? 5.860 -4.829 -3.756 1.00 87.94 79 ASP A N 1
ATOM 588 C CA . ASP A 1 79 ? 4.725 -5.398 -4.480 1.00 87.94 79 ASP A CA 1
ATOM 589 C C . ASP A 1 79 ? 5.062 -5.659 -5.949 1.00 87.94 79 ASP A C 1
ATOM 591 O O . ASP A 1 79 ? 5.964 -5.047 -6.534 1.00 87.94 79 ASP A O 1
ATOM 595 N N . ASP A 1 80 ? 4.342 -6.615 -6.525 1.00 79.38 80 ASP A N 1
ATOM 596 C CA . ASP A 1 80 ? 4.610 -7.094 -7.865 1.00 79.38 80 ASP A CA 1
ATOM 597 C C . ASP A 1 80 ? 4.473 -5.967 -8.920 1.00 79.38 80 ASP A C 1
ATOM 599 O O . ASP A 1 80 ? 3.738 -4.987 -8.737 1.00 79.38 80 ASP A O 1
ATOM 603 N N . PRO A 1 81 ? 5.149 -6.094 -10.077 1.00 74.56 81 PRO A N 1
ATOM 604 C CA . PRO A 1 81 ? 5.106 -5.069 -11.116 1.00 74.56 81 PRO A CA 1
ATOM 605 C C . PRO A 1 81 ? 3.734 -4.908 -11.781 1.00 74.56 81 PRO A C 1
ATOM 607 O O . PRO A 1 81 ? 3.579 -4.023 -12.623 1.00 74.56 81 PRO A O 1
ATOM 610 N N . THR A 1 82 ? 2.730 -5.736 -11.453 1.00 69.38 82 THR A N 1
ATOM 611 C CA . THR A 1 82 ? 1.382 -5.584 -12.033 1.00 69.38 82 THR A CA 1
ATOM 612 C C . THR A 1 82 ? 0.716 -4.284 -11.581 1.00 69.38 82 THR A C 1
ATOM 614 O O . THR A 1 82 ? -0.154 -3.771 -12.287 1.00 69.38 82 THR A O 1
ATOM 617 N N . SER A 1 83 ? 1.190 -3.714 -10.468 1.00 68.31 83 SER A N 1
ATOM 618 C CA . SER A 1 83 ? 0.793 -2.399 -9.961 1.00 68.31 83 SER A CA 1
ATOM 619 C C . SER A 1 83 ? 1.540 -1.223 -10.619 1.00 68.31 83 SER A C 1
ATOM 621 O O . SER A 1 83 ? 1.197 -0.072 -10.349 1.00 68.31 83 SER A O 1
ATOM 623 N N . ILE A 1 84 ? 2.535 -1.460 -11.491 1.00 80.00 84 ILE A N 1
ATOM 624 C CA . ILE A 1 84 ? 3.244 -0.392 -12.220 1.00 80.00 84 ILE A CA 1
ATOM 625 C C . ILE A 1 84 ? 2.553 -0.126 -13.556 1.00 80.00 84 ILE A C 1
ATOM 627 O O . ILE A 1 84 ? 2.590 -0.938 -14.485 1.00 80.00 84 ILE A O 1
ATOM 631 N N . ALA A 1 85 ? 1.993 1.072 -13.696 1.00 83.62 85 ALA A N 1
ATOM 632 C CA . ALA A 1 85 ? 1.559 1.594 -14.980 1.00 83.62 85 ALA A CA 1
ATOM 633 C C . ALA A 1 85 ? 2.613 2.550 -15.549 1.00 83.62 85 ALA A C 1
ATOM 635 O O . ALA A 1 85 ? 2.889 3.597 -14.975 1.00 83.62 85 ALA A O 1
ATOM 636 N N . THR A 1 86 ? 3.179 2.212 -16.708 1.00 89.19 86 THR A N 1
ATOM 637 C CA . THR A 1 86 ? 4.053 3.124 -17.458 1.00 89.19 86 THR A CA 1
ATOM 638 C C . THR A 1 86 ? 3.299 3.740 -18.630 1.00 89.19 86 THR A C 1
ATOM 640 O O . THR A 1 86 ? 2.558 3.055 -19.347 1.00 89.19 86 THR A O 1
ATOM 643 N N . CYS A 1 87 ? 3.513 5.030 -18.871 1.00 93.19 87 CYS A N 1
ATOM 644 C CA . CYS A 1 87 ? 2.953 5.757 -20.005 1.00 93.19 87 CYS A CA 1
ATOM 645 C C . CYS A 1 87 ? 3.990 6.747 -20.552 1.00 93.19 87 CYS A C 1
ATOM 647 O O . CYS A 1 87 ? 4.866 7.193 -19.816 1.00 93.19 87 CYS A O 1
ATOM 649 N N . THR A 1 88 ? 3.946 7.024 -21.853 1.00 94.62 88 THR A N 1
ATOM 650 C CA . THR A 1 88 ? 4.940 7.859 -22.545 1.00 94.62 88 THR A CA 1
ATOM 651 C C . THR A 1 88 ? 4.190 8.951 -23.289 1.00 94.62 88 THR A C 1
ATOM 653 O O . THR A 1 88 ? 3.219 8.628 -23.964 1.00 94.62 88 THR A O 1
ATOM 656 N N . ASN A 1 89 ? 4.643 10.203 -23.169 1.00 94.44 89 ASN A N 1
ATOM 657 C CA . ASN A 1 89 ? 4.033 11.373 -23.808 1.00 94.44 89 ASN A CA 1
ATOM 658 C C . ASN A 1 89 ? 2.523 11.515 -23.510 1.00 94.44 89 ASN A C 1
ATOM 660 O O . ASN A 1 89 ? 1.693 11.442 -24.411 1.00 94.44 89 ASN A O 1
ATOM 664 N N . ALA A 1 90 ? 2.167 11.639 -22.226 1.00 93.25 90 ALA A N 1
ATOM 665 C CA . ALA A 1 90 ? 0.778 11.608 -21.769 1.00 93.25 90 ALA A CA 1
ATOM 666 C C . ALA A 1 90 ? 0.466 12.664 -20.702 1.00 93.25 90 ALA A C 1
ATOM 668 O O . ALA A 1 90 ? 1.345 13.073 -19.943 1.00 93.25 90 ALA A O 1
ATOM 669 N N . SER A 1 91 ? -0.815 13.021 -20.617 1.00 94.81 91 SER A N 1
ATOM 670 C CA . SER A 1 91 ? -1.414 13.795 -19.527 1.00 94.81 91 SER A CA 1
ATOM 671 C C . SER A 1 91 ? -2.138 12.860 -18.553 1.00 94.81 91 SER A C 1
ATOM 673 O O . SER A 1 91 ? -2.602 11.788 -18.944 1.00 94.81 91 SER A O 1
ATOM 675 N N . TYR A 1 92 ? -2.256 13.263 -17.288 1.00 93.62 92 TYR A N 1
ATOM 676 C CA . TYR A 1 92 ? -2.860 12.452 -16.229 1.00 93.62 92 TYR A CA 1
ATOM 677 C C . TYR A 1 92 ? -4.056 13.171 -15.604 1.00 93.62 92 TYR A C 1
ATOM 679 O O . TYR A 1 92 ? -4.022 14.385 -15.416 1.00 93.62 92 TYR A O 1
ATOM 687 N N . LEU A 1 93 ? -5.086 12.404 -15.243 1.00 94.31 93 LEU A N 1
ATOM 688 C CA . LEU A 1 93 ? -6.223 12.854 -14.443 1.00 94.31 93 LEU A CA 1
ATOM 689 C C . LEU A 1 93 ? -6.206 12.106 -13.109 1.00 94.31 93 LEU A C 1
ATOM 691 O O . LEU A 1 93 ? -6.132 10.877 -13.093 1.00 94.31 93 LEU A O 1
ATOM 695 N N . LEU A 1 94 ? -6.273 12.850 -12.006 1.00 94.62 94 LEU A N 1
ATOM 696 C CA . LEU A 1 94 ? -6.414 12.293 -10.666 1.00 94.62 94 LEU A CA 1
ATOM 697 C C . LEU A 1 94 ? -7.835 12.558 -10.178 1.00 94.62 94 LEU A C 1
ATOM 699 O O . LEU A 1 94 ? -8.274 13.705 -10.127 1.00 94.62 94 LEU A O 1
ATOM 703 N N . THR A 1 95 ? -8.530 11.491 -9.798 1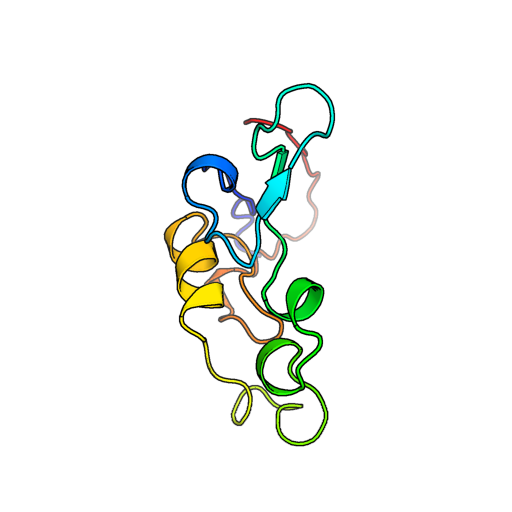.00 95.38 95 THR A N 1
ATOM 704 C CA . THR A 1 95 ? -9.901 11.548 -9.292 1.00 95.38 95 THR A CA 1
ATOM 705 C C . THR A 1 95 ? -9.935 10.947 -7.896 1.00 95.38 95 THR A C 1
ATOM 707 O O . THR A 1 95 ? -9.443 9.839 -7.678 1.00 95.38 95 THR A O 1
ATOM 710 N N . PHE A 1 96 ? -10.511 11.684 -6.951 1.00 94.62 96 PHE A N 1
ATOM 711 C CA . PHE A 1 96 ? -10.788 11.198 -5.604 1.00 94.62 96 PHE A CA 1
ATOM 712 C C . PHE A 1 96 ? -12.214 10.665 -5.561 1.00 94.62 96 PHE A C 1
ATOM 714 O O . PHE A 1 96 ? -13.117 11.338 -6.048 1.00 94.62 96 PHE A O 1
ATOM 721 N N . CYS A 1 97 ? -12.397 9.476 -4.986 1.00 91.88 97 CYS A N 1
ATOM 722 C CA . CYS A 1 97 ? -13.664 8.738 -5.043 1.00 91.88 97 CYS A CA 1
ATOM 723 C C . CYS A 1 97 ? -14.183 8.581 -6.492 1.00 91.88 97 CYS A C 1
ATOM 725 O O . CYS A 1 97 ? -15.274 9.069 -6.791 1.00 91.88 97 CYS A O 1
ATOM 727 N N . PRO A 1 98 ? -13.370 7.987 -7.392 1.00 88.81 98 PRO A N 1
ATOM 728 C CA . PRO A 1 98 ? -13.744 7.763 -8.788 1.00 88.81 98 PRO A CA 1
ATOM 729 C C . PRO A 1 98 ? -14.905 6.781 -8.957 1.00 88.81 98 PRO A C 1
ATOM 731 O O . PRO A 1 98 ? -15.114 5.938 -8.055 1.00 88.81 98 PRO A O 1
#